Protein AF-A0A8T7KW80-F1 (afdb_monomer)

Radius of gyration: 25.17 Å; Cα contacts (8 Å, |Δi|>4): 7; chains: 1; bounding box: 38×26×84 Å

Foldseek 3Di:
DDDDPDPPCDPVNVVVVVVVVVCVVVVVVVVCVVCVCVVCVVVVNPPPPPPPPDDPPDD

Secondary structure (DSSP, 8-state):
---PPP----HHHHHHHHHHHHHHHHHHHHHHHHTHHHHHHHTT-----TT-SSS----

Solvent-accessible surface area (backbone atoms only — not comparable to full-atom values): 3909 Å² total; per-residue (Å²): 134,87,80,76,76,75,89,63,63,52,80,68,54,48,53,49,54,52,51,51,52,50,52,50,53,52,50,49,53,50,52,50,63,75,39,44,69,59,56,35,49,75,71,70,44,73,78,78,67,94,82,76,87,86,80,91,84,84,133

Mean predicted aligned error: 12.65 Å

Sequence (59 aa):
MYFAPLPYLDPGSGSFLIQLLLAALLGLGVAVRASWTKIKGWFGIKPKNDNEDDDDEAK

Structure (mmCIF, N/CA/C/O backbone):
data_AF-A0A8T7KW80-F1
#
_entry.id   AF-A0A8T7KW80-F1
#
loop_
_atom_site.group_PDB
_atom_site.id
_atom_site.type_symbol
_atom_site.label_atom_id
_atom_site.label_alt_id
_atom_site.label_comp_id
_atom_site.label_asym_id
_atom_site.label_entity_id
_atom_site.label_seq_id
_atom_site.pdbx_PDB_ins_code
_atom_site.Cartn_x
_atom_site.Cartn_y
_atom_site.Cartn_z
_atom_site.occupancy
_atom_site.B_iso_or_equiv
_atom_site.auth_seq_id
_atom_site.auth_comp_id
_atom_site.auth_asym_id
_atom_site.auth_atom_id
_atom_site.pdbx_PDB_model_num
ATOM 1 N N . MET A 1 1 ? 18.130 -19.347 -38.978 1.00 56.91 1 MET A N 1
ATOM 2 C CA . MET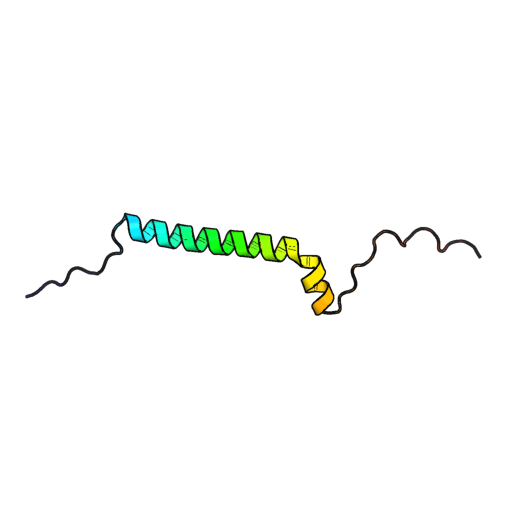 A 1 1 ? 17.623 -19.380 -37.589 1.00 56.91 1 MET A CA 1
ATOM 3 C C . MET A 1 1 ? 16.912 -18.066 -37.321 1.00 56.91 1 MET A C 1
ATOM 5 O O . MET A 1 1 ? 17.562 -17.033 -37.389 1.00 56.91 1 MET A O 1
ATOM 9 N N . TYR A 1 2 ? 15.599 -18.091 -37.090 1.00 62.25 2 TYR A N 1
ATOM 10 C CA . TYR A 1 2 ? 14.863 -16.916 -36.622 1.00 62.25 2 TYR A CA 1
ATOM 11 C C . TYR A 1 2 ? 15.115 -16.773 -35.119 1.00 62.25 2 TYR A C 1
ATOM 13 O O . TYR A 1 2 ? 14.629 -17.581 -34.333 1.00 62.25 2 TYR A O 1
ATOM 21 N N . PHE A 1 3 ? 15.911 -15.781 -34.728 1.00 70.75 3 PHE A N 1
ATOM 22 C CA . PHE A 1 3 ? 15.985 -15.345 -33.338 1.00 70.75 3 PHE A CA 1
ATOM 23 C C . PHE A 1 3 ? 14.759 -14.474 -33.073 1.00 70.75 3 PHE A C 1
ATOM 25 O O . PHE A 1 3 ? 14.700 -13.332 -33.522 1.00 70.75 3 PHE A O 1
ATOM 32 N N . ALA A 1 4 ? 13.758 -15.024 -32.388 1.00 73.12 4 ALA A N 1
ATOM 33 C CA . ALA A 1 4 ? 12.710 -14.200 -31.810 1.00 73.12 4 ALA A CA 1
ATOM 34 C C . ALA A 1 4 ? 13.329 -13.439 -30.623 1.00 73.12 4 ALA A C 1
ATOM 36 O O . ALA A 1 4 ? 13.868 -14.092 -29.723 1.00 73.12 4 ALA A O 1
ATOM 37 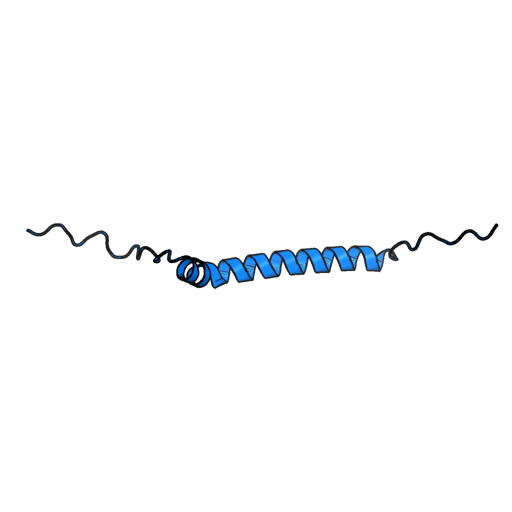N N . PRO A 1 5 ? 13.317 -12.093 -30.612 1.00 72.62 5 PRO A N 1
ATOM 38 C CA . PRO A 1 5 ? 13.748 -11.353 -29.439 1.00 72.62 5 PRO A CA 1
ATOM 39 C C . PRO A 1 5 ? 12.853 -11.759 -28.269 1.00 72.62 5 PRO A C 1
ATOM 41 O O . PRO A 1 5 ? 11.639 -11.908 -28.429 1.00 72.62 5 PRO A O 1
ATOM 44 N N . LEU A 1 6 ? 13.456 -11.967 -27.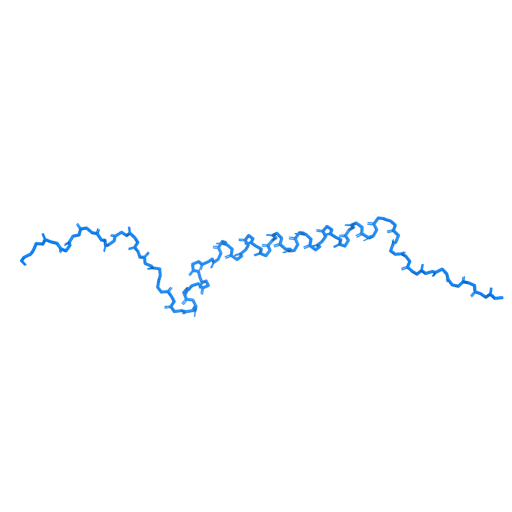096 1.00 72.56 6 LEU A N 1
ATOM 45 C CA . LEU A 1 6 ? 12.676 -12.132 -25.877 1.00 72.56 6 LEU A CA 1
ATOM 46 C C . LEU A 1 6 ? 11.734 -10.925 -25.779 1.00 72.56 6 LEU A C 1
ATOM 48 O O . LEU A 1 6 ? 12.202 -9.807 -26.023 1.00 72.56 6 LEU A O 1
ATOM 52 N N . PRO A 1 7 ? 10.444 -11.116 -25.453 1.00 71.75 7 PRO A N 1
ATOM 53 C CA . PRO A 1 7 ? 9.530 -10.016 -25.191 1.00 71.75 7 PRO A CA 1
ATOM 54 C C . PRO A 1 7 ? 9.958 -9.368 -23.871 1.00 71.75 7 PRO A C 1
ATOM 56 O O . PRO A 1 7 ? 9.377 -9.592 -22.812 1.00 71.75 7 PRO A O 1
ATOM 59 N N . TYR A 1 8 ? 11.065 -8.632 -23.927 1.00 66.19 8 TYR A N 1
ATOM 60 C CA . TYR A 1 8 ? 11.531 -7.788 -22.857 1.00 66.19 8 TYR A CA 1
ATOM 61 C C . TYR A 1 8 ? 10.497 -6.684 -22.765 1.00 66.19 8 TYR A C 1
ATOM 63 O O . TYR A 1 8 ? 10.192 -6.021 -23.758 1.00 66.19 8 TYR A O 1
ATOM 71 N N . LEU A 1 9 ? 9.905 -6.553 -21.585 1.00 68.00 9 LEU A N 1
ATOM 72 C CA . LEU A 1 9 ? 9.130 -5.378 -21.242 1.00 68.00 9 LEU A CA 1
ATOM 73 C C . LEU A 1 9 ? 10.037 -4.192 -21.564 1.00 68.00 9 LEU A C 1
ATOM 75 O O . LEU A 1 9 ? 11.069 -4.030 -20.916 1.00 68.00 9 LEU A O 1
ATOM 79 N N . ASP A 1 10 ? 9.699 -3.454 -22.625 1.00 73.12 10 ASP A N 1
ATOM 80 C CA . ASP A 1 10 ? 10.441 -2.276 -23.072 1.00 73.12 10 ASP A CA 1
ATOM 81 C C . ASP A 1 10 ? 10.800 -1.447 -21.827 1.00 73.12 10 ASP A C 1
ATOM 83 O O . ASP A 1 10 ? 9.953 -1.371 -20.931 1.00 73.12 10 ASP A O 1
ATOM 87 N N . PRO A 1 11 ? 12.020 -0.906 -21.673 1.00 67.88 11 PRO A N 1
ATOM 88 C CA . PRO A 1 11 ? 12.523 -0.391 -20.394 1.00 67.88 11 PRO A CA 1
ATOM 89 C C . PRO A 1 11 ? 11.559 0.543 -19.632 1.00 67.88 11 PRO A C 1
ATOM 91 O O . PRO A 1 11 ? 11.577 0.557 -18.403 1.00 67.88 11 PRO A O 1
ATOM 94 N N . GLY A 1 12 ? 10.658 1.258 -20.321 1.00 74.81 12 GLY A N 1
ATOM 95 C CA . GLY A 1 12 ? 9.573 2.025 -19.689 1.00 74.81 12 GLY A CA 1
ATOM 96 C C . GLY A 1 12 ? 8.392 1.199 -19.138 1.00 74.81 12 GLY A C 1
ATOM 97 O O . GLY A 1 12 ? 7.826 1.540 -18.100 1.00 74.81 12 GLY A O 1
ATOM 98 N N . SER A 1 13 ? 8.029 0.088 -19.781 1.00 77.25 13 SER A N 1
ATOM 99 C CA . SER A 1 13 ? 6.923 -0.802 -19.385 1.00 77.25 13 SER A CA 1
ATOM 100 C C . SER A 1 13 ? 7.218 -1.571 -18.093 1.00 77.25 13 SER A C 1
ATOM 102 O O . SER A 1 13 ? 6.320 -1.778 -17.276 1.00 77.25 13 SER A O 1
ATOM 104 N N . GLY A 1 14 ? 8.478 -1.960 -17.870 1.00 82.38 14 GLY A N 1
ATOM 105 C CA . GLY A 1 14 ? 8.896 -2.616 -16.626 1.00 82.38 14 GLY A CA 1
ATOM 106 C C . GLY A 1 14 ? 8.715 -1.713 -15.399 1.00 82.38 14 GLY A C 1
ATOM 107 O O . GLY A 1 14 ? 8.138 -2.133 -14.395 1.00 82.38 14 GLY A O 1
ATOM 108 N N . SER A 1 15 ? 9.135 -0.446 -15.495 1.00 88.25 15 SER A N 1
ATOM 109 C CA . SER A 1 15 ? 8.963 0.539 -14.418 1.00 88.25 15 SER A CA 1
ATOM 110 C C . SER A 1 15 ? 7.495 0.862 -14.144 1.00 88.25 15 SER A C 1
ATOM 112 O O . SER A 1 15 ? 7.110 0.969 -12.980 1.00 88.25 15 SER A O 1
ATOM 114 N N . PHE A 1 16 ? 6.665 0.955 -15.186 1.00 89.00 16 PHE A N 1
ATOM 115 C CA . PHE A 1 16 ? 5.230 1.202 -15.038 1.00 89.00 16 PHE A CA 1
ATOM 116 C C . PHE A 1 16 ? 4.525 0.088 -14.252 1.00 89.00 16 PHE A C 1
ATOM 118 O O . PHE A 1 16 ? 3.713 0.369 -13.371 1.00 89.00 16 PHE A O 1
ATOM 125 N N . LEU A 1 17 ? 4.873 -1.179 -14.506 1.00 90.38 17 LEU A N 1
ATOM 126 C CA . LEU A 1 17 ? 4.298 -2.308 -13.773 1.00 90.38 17 LEU A CA 1
ATOM 127 C C . LEU A 1 17 ? 4.647 -2.257 -12.279 1.00 90.38 17 LEU A C 1
ATOM 129 O O . LEU A 1 17 ? 3.780 -2.469 -11.431 1.00 90.38 17 LEU A O 1
ATOM 133 N N . ILE A 1 18 ? 5.900 -1.927 -11.950 1.00 92.56 18 ILE A N 1
ATOM 134 C CA . ILE A 1 18 ? 6.336 -1.763 -10.556 1.00 92.56 18 ILE A CA 1
ATOM 135 C C . ILE A 1 18 ? 5.611 -0.579 -9.904 1.00 92.56 18 ILE A C 1
ATOM 137 O O . ILE A 1 18 ? 5.143 -0.700 -8.775 1.00 92.56 18 ILE A O 1
ATOM 141 N N . GLN A 1 19 ? 5.459 0.545 -10.605 1.00 94.31 19 GLN A N 1
ATOM 142 C CA . GLN A 1 19 ? 4.712 1.702 -10.105 1.00 94.31 19 GLN A CA 1
ATOM 143 C C . GLN A 1 19 ? 3.243 1.371 -9.830 1.00 94.31 19 GLN A C 1
ATOM 145 O O . GLN A 1 19 ? 2.724 1.754 -8.785 1.00 94.31 19 GLN A O 1
ATOM 150 N N . LEU A 1 20 ? 2.584 0.630 -10.725 1.00 96.12 20 LEU A N 1
ATOM 151 C CA . LEU A 1 20 ? 1.201 0.195 -10.540 1.00 96.12 20 LEU A CA 1
ATOM 152 C C . LEU A 1 20 ? 1.068 -0.727 -9.322 1.00 96.12 20 LEU A C 1
ATOM 154 O O . LEU A 1 20 ? 0.153 -0.560 -8.517 1.00 96.12 20 LEU A O 1
ATOM 158 N N . LEU A 1 21 ? 2.009 -1.660 -9.153 1.00 97.12 21 LEU A N 1
ATOM 159 C CA . LEU A 1 21 ? 2.043 -2.553 -7.999 1.00 97.12 21 LEU A CA 1
ATOM 160 C C . LEU A 1 21 ? 2.230 -1.768 -6.693 1.00 97.12 21 LEU A C 1
ATOM 162 O O . LEU A 1 21 ? 1.491 -1.981 -5.734 1.00 97.12 21 LEU A O 1
ATOM 166 N N . LEU A 1 22 ? 3.170 -0.821 -6.666 1.00 98.00 22 LEU A N 1
ATOM 167 C CA . LEU A 1 22 ? 3.400 0.047 -5.511 1.00 98.00 22 LEU A CA 1
ATOM 168 C C . LEU A 1 22 ? 2.170 0.907 -5.197 1.00 98.00 22 LEU A C 1
ATOM 170 O O . LEU A 1 22 ? 1.759 0.981 -4.041 1.00 98.00 22 LEU A O 1
ATOM 174 N N . ALA A 1 23 ? 1.547 1.512 -6.210 1.00 98.00 23 ALA A N 1
ATOM 175 C CA . ALA A 1 23 ? 0.334 2.306 -6.045 1.00 98.00 23 ALA A CA 1
ATOM 176 C C . ALA A 1 23 ? -0.827 1.464 -5.493 1.00 98.00 23 ALA A C 1
ATOM 178 O O . ALA A 1 23 ? -1.529 1.912 -4.587 1.00 98.00 23 ALA A O 1
ATOM 179 N N . ALA A 1 24 ? -0.997 0.233 -5.981 1.00 98.06 24 ALA A N 1
ATOM 180 C CA . ALA A 1 24 ? -2.012 -0.690 -5.485 1.00 98.06 24 ALA A CA 1
ATOM 181 C C . ALA A 1 24 ? -1.762 -1.084 -4.020 1.00 98.06 24 ALA A C 1
ATOM 183 O O . ALA A 1 24 ? -2.685 -1.035 -3.209 1.00 98.06 24 ALA A O 1
ATOM 184 N N . LEU A 1 25 ? -0.518 -1.418 -3.659 1.00 98.31 25 LEU A N 1
ATOM 185 C CA . LEU A 1 25 ? -0.143 -1.768 -2.285 1.00 98.31 25 LEU A CA 1
ATOM 186 C C . LEU A 1 25 ? -0.358 -0.603 -1.314 1.00 98.31 25 LEU A C 1
ATOM 188 O O . LEU A 1 25 ? -0.953 -0.782 -0.251 1.00 98.31 25 LEU A O 1
ATOM 192 N N . LEU A 1 26 ? 0.090 0.596 -1.688 1.00 98.25 26 LEU A N 1
ATOM 193 C CA . LEU A 1 26 ? -0.095 1.804 -0.886 1.00 98.25 26 LEU A CA 1
ATOM 194 C C . LEU A 1 26 ? -1.578 2.164 -0.755 1.00 98.25 26 LEU A C 1
ATOM 196 O O . LEU A 1 26 ? -2.053 2.413 0.353 1.00 98.25 26 LEU A O 1
ATOM 200 N N . GLY A 1 27 ? -2.321 2.141 -1.864 1.00 97.69 27 GLY A N 1
ATOM 201 C CA . GLY A 1 27 ? -3.756 2.411 -1.878 1.00 97.69 27 GLY A CA 1
ATOM 202 C C . GLY A 1 27 ? -4.533 1.435 -0.998 1.00 97.69 27 GLY A C 1
ATOM 203 O O . GLY A 1 27 ? -5.351 1.862 -0.182 1.00 97.69 27 GLY A O 1
ATOM 204 N N . LEU A 1 28 ? -4.227 0.138 -1.089 1.00 97.50 28 LEU A N 1
ATOM 205 C CA . LEU A 1 28 ? -4.835 -0.888 -0.244 1.00 97.50 28 LEU A CA 1
ATOM 206 C C . LEU A 1 28 ? -4.480 -0.683 1.233 1.00 97.50 28 LEU A C 1
ATOM 208 O O . LEU A 1 28 ? -5.368 -0.718 2.080 1.00 97.50 28 LEU A O 1
ATOM 212 N N . GLY A 1 29 ? -3.211 -0.411 1.548 1.00 97.00 29 GLY A N 1
ATOM 213 C CA . GLY A 1 29 ? -2.767 -0.147 2.917 1.00 97.00 29 GLY A CA 1
ATOM 214 C C . GLY A 1 29 ? -3.496 1.041 3.553 1.00 97.00 29 GLY A C 1
ATOM 215 O O . GLY A 1 29 ? -3.978 0.946 4.685 1.00 97.00 29 GLY A O 1
ATOM 216 N N . VAL A 1 30 ? -3.651 2.141 2.810 1.00 97.06 30 VAL A N 1
ATOM 217 C CA . VAL A 1 30 ? -4.407 3.319 3.263 1.00 97.06 30 VAL A CA 1
ATOM 218 C C . VAL A 1 30 ? -5.894 2.997 3.415 1.00 97.06 30 VAL A C 1
ATOM 220 O O . VAL A 1 30 ? -6.482 3.339 4.439 1.00 97.06 30 VAL A O 1
ATOM 223 N N . ALA A 1 31 ? -6.502 2.305 2.449 1.00 95.81 31 ALA A N 1
ATOM 224 C CA . ALA A 1 31 ? -7.919 1.945 2.493 1.00 95.81 31 ALA A CA 1
ATOM 225 C C . ALA A 1 31 ? -8.256 1.027 3.681 1.00 95.81 31 ALA A C 1
ATOM 227 O O . ALA A 1 31 ? -9.254 1.249 4.375 1.00 95.81 31 ALA A O 1
ATOM 228 N N . VAL A 1 32 ? -7.399 0.037 3.958 1.00 95.44 32 VAL A N 1
ATOM 229 C CA . VAL A 1 32 ? -7.513 -0.857 5.120 1.00 95.44 32 VAL A CA 1
ATOM 230 C C . VAL A 1 32 ? -7.377 -0.066 6.416 1.00 95.44 32 VAL A C 1
ATOM 232 O O . VAL A 1 32 ? -8.220 -0.204 7.303 1.00 95.44 32 VAL A O 1
ATOM 235 N N . ARG A 1 33 ? -6.370 0.811 6.523 1.00 93.19 33 ARG A N 1
ATOM 236 C CA . ARG A 1 33 ? -6.170 1.653 7.711 1.00 93.19 33 ARG A CA 1
ATOM 237 C C . ARG A 1 33 ? -7.358 2.584 7.960 1.00 93.19 33 ARG A C 1
ATOM 239 O O . ARG A 1 33 ? -7.819 2.683 9.093 1.00 93.19 33 ARG A O 1
ATOM 246 N N . ALA A 1 34 ? -7.882 3.229 6.919 1.00 94.06 34 ALA A N 1
ATOM 247 C CA . ALA A 1 34 ? -9.047 4.107 7.019 1.00 94.06 34 ALA A CA 1
ATOM 248 C C . ALA A 1 34 ? -10.324 3.342 7.410 1.00 94.06 34 ALA A C 1
ATOM 250 O O . ALA A 1 34 ? -11.182 3.865 8.120 1.00 94.06 34 ALA A O 1
ATOM 251 N N . SER A 1 35 ? -10.441 2.083 6.982 1.00 93.38 35 SER A N 1
ATOM 252 C CA . SER A 1 35 ? -11.612 1.238 7.240 1.00 93.38 35 SER A CA 1
ATOM 253 C C . SER A 1 35 ? -11.464 0.331 8.465 1.00 93.38 35 SER A C 1
ATOM 255 O O . SER A 1 35 ? -12.360 -0.472 8.723 1.00 93.38 35 SER A O 1
ATOM 257 N N . TRP A 1 36 ? -10.390 0.465 9.252 1.00 89.94 36 TRP A N 1
ATOM 258 C CA . TRP A 1 36 ? -10.056 -0.445 10.356 1.00 89.94 36 TRP A CA 1
ATOM 259 C C . TRP A 1 36 ? -11.202 -0.623 11.359 1.00 89.94 36 TRP A C 1
ATOM 261 O O . TRP A 1 36 ? -11.470 -1.731 11.814 1.00 89.94 36 TRP A O 1
ATOM 271 N N . THR A 1 37 ? -11.946 0.444 11.664 1.00 86.00 37 THR A N 1
ATOM 272 C CA . THR A 1 37 ? -13.118 0.390 12.556 1.00 86.00 37 THR A CA 1
ATOM 273 C C . THR A 1 37 ? -14.265 -0.436 11.972 1.00 86.00 37 THR A C 1
ATOM 275 O O . THR A 1 37 ? -14.882 -1.214 12.695 1.00 86.00 37 THR A O 1
ATOM 278 N N . LYS A 1 38 ? -14.528 -0.322 10.663 1.00 87.81 38 LYS A N 1
ATOM 279 C CA . LYS A 1 38 ? -15.563 -1.120 9.986 1.00 87.81 38 LYS A CA 1
ATOM 280 C C . LYS A 1 38 ? -15.161 -2.592 9.902 1.00 87.81 38 LYS A C 1
ATOM 282 O O . LYS A 1 38 ? -15.978 -3.456 10.198 1.00 87.81 38 LYS A O 1
ATOM 287 N N . ILE A 1 39 ? -13.895 -2.859 9.570 1.00 89.19 39 ILE A N 1
ATOM 288 C CA . ILE A 1 39 ? -13.329 -4.215 9.509 1.00 89.19 39 ILE A CA 1
ATOM 289 C C . ILE A 1 39 ? -13.436 -4.887 10.883 1.00 89.19 39 ILE A C 1
ATOM 291 O O . ILE A 1 39 ? -13.969 -5.987 10.985 1.00 89.19 39 ILE A O 1
ATOM 295 N N . LYS A 1 40 ? -13.022 -4.201 11.957 1.00 86.19 40 LYS A N 1
ATOM 296 C CA . LYS A 1 40 ? -13.184 -4.695 13.335 1.00 86.19 40 LYS A CA 1
ATOM 297 C C . LYS A 1 40 ? -14.651 -4.970 13.685 1.00 86.19 40 LYS A C 1
ATOM 299 O O . LYS A 1 40 ? -14.944 -6.021 14.245 1.00 86.19 40 LYS A O 1
ATOM 304 N N . GLY A 1 41 ? -15.567 -4.083 13.290 1.00 87.44 41 GLY A N 1
ATOM 305 C CA . GLY A 1 41 ? -17.003 -4.268 13.507 1.00 87.44 41 GLY A CA 1
ATOM 306 C C . GLY A 1 41 ? -17.582 -5.500 12.801 1.00 87.44 41 GLY A C 1
ATOM 307 O O . GLY A 1 41 ? -18.372 -6.225 13.399 1.00 87.44 41 GLY A O 1
ATOM 308 N N . TRP A 1 42 ? -17.155 -5.793 11.568 1.00 87.94 42 TRP A N 1
ATOM 309 C CA . TRP A 1 42 ? -17.565 -7.009 10.845 1.00 87.94 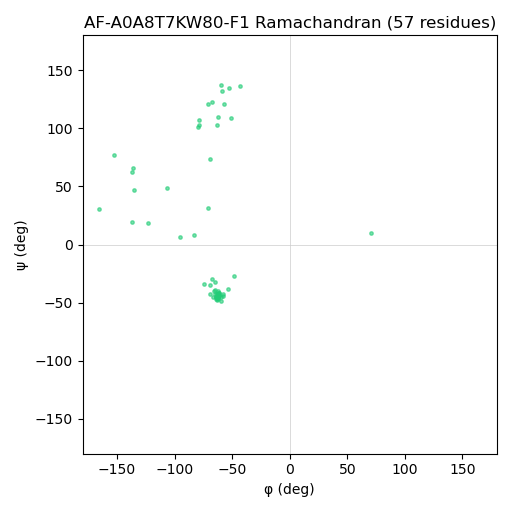42 TRP A CA 1
ATOM 310 C C . TRP A 1 42 ? -17.026 -8.294 11.479 1.00 87.94 42 TRP A C 1
ATOM 312 O O . TRP A 1 42 ? -17.687 -9.325 11.425 1.00 87.94 42 TRP A O 1
ATOM 322 N N . PHE A 1 43 ? -15.863 -8.225 12.128 1.00 89.19 43 PHE A N 1
ATOM 323 C CA . PHE A 1 43 ? -15.290 -9.330 12.901 1.00 89.19 43 PHE A CA 1
ATOM 324 C C . PHE A 1 43 ? -15.855 -9.435 14.331 1.00 89.19 43 PHE A C 1
ATOM 326 O O . PHE A 1 43 ? -15.352 -10.216 15.133 1.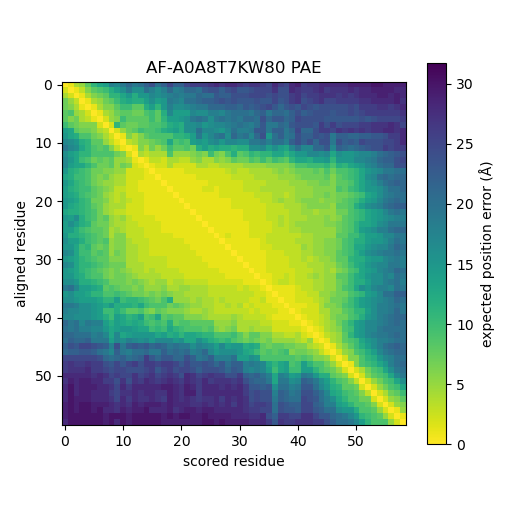00 89.19 43 PHE A O 1
ATOM 333 N N . GLY A 1 44 ? -16.890 -8.657 14.673 1.00 83.44 44 GLY A N 1
ATOM 334 C CA . GLY A 1 44 ? -17.509 -8.672 16.003 1.00 83.44 44 GLY A CA 1
ATOM 335 C C . GLY A 1 44 ? -16.631 -8.075 17.108 1.00 83.44 44 GLY A C 1
ATOM 336 O O . GLY A 1 44 ? -16.974 -8.163 18.286 1.00 83.44 44 GLY A O 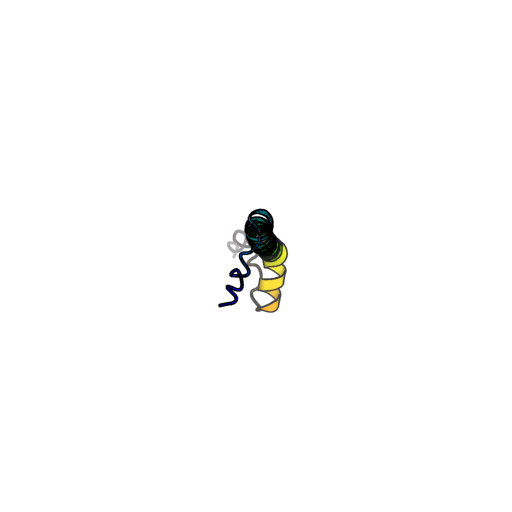1
ATOM 337 N N . ILE A 1 45 ? -15.515 -7.438 16.745 1.00 80.06 45 ILE A N 1
ATOM 338 C CA . ILE A 1 45 ? -14.630 -6.748 17.679 1.00 80.06 45 ILE A CA 1
ATOM 339 C C . ILE A 1 45 ? -15.269 -5.389 17.968 1.00 80.06 45 ILE A C 1
ATOM 341 O O . ILE A 1 45 ? -15.184 -4.464 17.153 1.00 80.06 45 ILE A O 1
ATOM 345 N N . LYS A 1 46 ? -15.929 -5.259 19.127 1.00 76.38 46 LYS A N 1
ATOM 346 C CA . LYS A 1 46 ? -16.388 -3.947 19.600 1.00 76.38 46 LYS A CA 1
ATOM 347 C C . LYS A 1 46 ? -15.172 -3.028 19.744 1.00 76.38 46 LYS A C 1
ATOM 349 O O . LYS A 1 46 ? -14.173 -3.453 20.331 1.00 76.38 46 LYS A O 1
ATOM 354 N N . PRO A 1 47 ? -15.219 -1.786 19.232 1.00 68.69 47 PRO A N 1
ATOM 355 C CA . PRO A 1 47 ? -14.240 -0.795 19.644 1.00 68.69 47 PRO A CA 1
ATOM 356 C C . PRO A 1 47 ? -14.348 -0.671 21.167 1.00 68.69 47 PRO A C 1
ATOM 358 O O . PRO A 1 47 ? -15.432 -0.393 21.677 1.00 68.69 47 PRO A O 1
ATOM 361 N N . LYS A 1 48 ? -13.256 -0.941 21.894 1.00 66.56 48 LYS A N 1
ATOM 362 C CA . LYS A 1 48 ? -13.161 -0.515 23.289 1.00 66.56 48 LYS A CA 1
ATOM 363 C C . LYS A 1 48 ? -13.222 1.008 23.219 1.00 66.56 48 LYS A C 1
ATO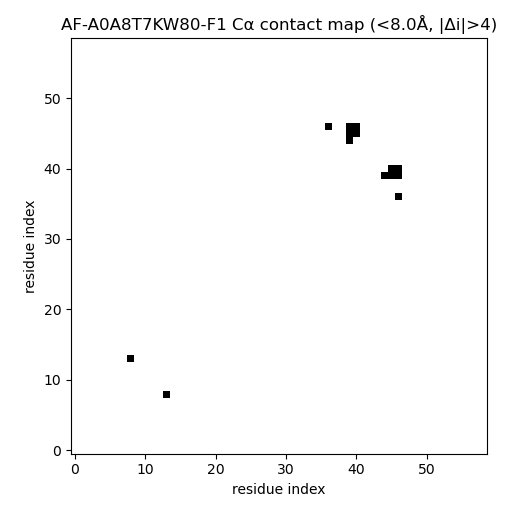M 365 O O . LYS A 1 48 ? -12.367 1.634 22.592 1.00 66.56 48 LYS A O 1
ATOM 370 N N . ASN A 1 49 ? -14.331 1.574 23.684 1.00 61.47 49 ASN A N 1
ATOM 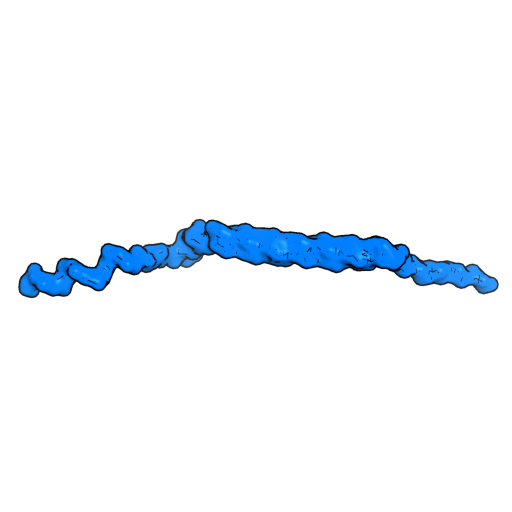371 C CA . ASN A 1 49 ? -14.383 2.993 23.966 1.00 61.47 49 ASN A CA 1
ATOM 372 C C . ASN A 1 49 ? -13.362 3.191 25.084 1.00 61.47 49 ASN A C 1
ATOM 374 O O . ASN A 1 49 ? -13.648 2.856 26.226 1.00 61.47 49 ASN A O 1
ATOM 378 N N . ASP A 1 50 ? -12.182 3.717 24.770 1.00 58.41 50 ASP A N 1
ATOM 379 C CA . ASP A 1 50 ? -11.206 4.153 25.780 1.00 58.41 50 ASP A CA 1
ATOM 380 C C . ASP A 1 50 ? -11.697 5.435 26.507 1.00 58.41 50 ASP A C 1
ATOM 382 O O . ASP A 1 50 ? -10.907 6.287 26.887 1.00 58.41 50 ASP A O 1
ATOM 386 N N . ASN A 1 51 ? -13.018 5.598 26.664 1.00 54.22 51 ASN A N 1
ATOM 387 C CA . ASN A 1 51 ? -13.682 6.682 27.394 1.00 54.22 51 ASN A CA 1
ATOM 388 C C . ASN A 1 51 ? -14.594 6.140 28.516 1.00 54.22 51 ASN A C 1
ATOM 390 O O . ASN A 1 51 ? -15.493 6.848 28.954 1.00 54.22 51 ASN A O 1
ATOM 394 N N . GLU A 1 52 ? -14.418 4.888 28.947 1.00 53.78 52 GLU A N 1
ATOM 395 C CA . GLU A 1 52 ? -15.229 4.262 30.007 1.00 53.78 52 GLU A CA 1
ATOM 396 C C . GLU A 1 52 ? -14.348 3.489 31.004 1.00 53.78 52 GLU A C 1
ATOM 398 O O . GLU A 1 52 ? -14.631 2.344 31.321 1.00 53.78 52 GLU A O 1
ATOM 403 N N . ASP A 1 53 ? -13.256 4.092 31.476 1.00 51.16 53 ASP A N 1
ATOM 404 C CA . ASP A 1 53 ? -12.475 3.563 32.606 1.00 51.16 53 ASP A CA 1
ATOM 405 C C . ASP A 1 53 ? -12.087 4.733 33.543 1.00 51.16 53 ASP A C 1
ATOM 407 O O . ASP A 1 53 ? -10.906 5.044 33.646 1.00 51.16 53 ASP A O 1
A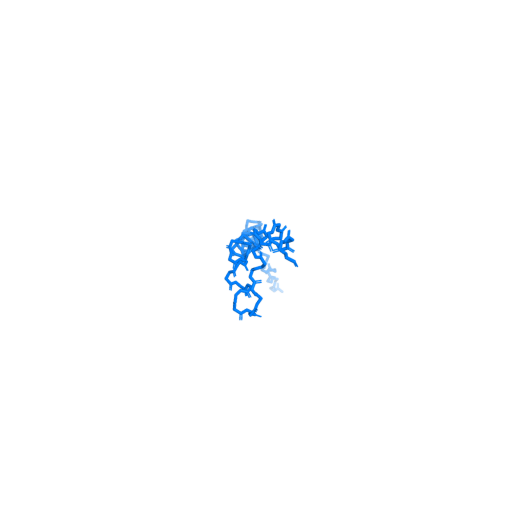TOM 411 N N . ASP A 1 54 ? -13.071 5.426 34.153 1.00 52.84 54 ASP A N 1
ATOM 412 C CA . ASP A 1 54 ? -12.845 6.273 35.354 1.00 52.84 54 ASP A CA 1
ATOM 413 C C . ASP A 1 54 ? -14.130 6.716 36.120 1.00 52.84 54 ASP A C 1
ATOM 415 O O . ASP A 1 54 ? -14.134 7.771 36.739 1.00 52.84 54 ASP A O 1
ATOM 419 N N . ASP A 1 55 ? -15.228 5.939 36.128 1.00 49.94 55 ASP A N 1
ATOM 420 C CA . ASP A 1 55 ? -16.424 6.270 36.950 1.00 49.94 55 ASP A CA 1
ATOM 421 C C . ASP A 1 55 ? -17.059 5.061 37.686 1.00 49.94 55 ASP A C 1
ATOM 423 O O . ASP A 1 55 ? -18.197 5.134 38.149 1.00 49.94 55 ASP A O 1
ATOM 427 N N . ASP A 1 56 ? -16.323 3.957 37.873 1.00 54.22 56 ASP A N 1
ATOM 428 C CA . ASP A 1 56 ? -16.757 2.808 38.693 1.00 54.22 56 ASP A CA 1
ATOM 429 C C . ASP A 1 56 ? -15.999 2.733 40.039 1.00 54.22 56 ASP A C 1
ATOM 431 O O . ASP A 1 56 ? -15.517 1.680 40.451 1.00 54.22 56 ASP A O 1
ATOM 435 N N . GLU A 1 57 ? -15.906 3.852 40.768 1.00 52.47 57 GLU A N 1
ATOM 436 C CA . GLU A 1 57 ? -15.546 3.834 42.197 1.00 52.47 57 GLU A CA 1
ATOM 437 C C . GLU A 1 57 ? -16.436 4.786 43.018 1.00 52.47 57 GLU A C 1
ATOM 439 O O . GLU A 1 57 ? -16.001 5.785 43.585 1.00 52.47 57 GLU A O 1
ATOM 444 N N . ALA A 1 58 ? -17.734 4.469 43.089 1.00 57.34 58 ALA A N 1
ATOM 445 C CA . ALA A 1 58 ? -18.618 4.982 44.136 1.00 57.34 58 ALA A CA 1
ATOM 446 C C . ALA A 1 58 ? -19.797 4.032 44.422 1.00 57.34 58 ALA A C 1
ATOM 448 O O . ALA A 1 58 ? -20.932 4.315 44.030 1.00 57.34 58 ALA A O 1
ATOM 449 N N . LYS A 1 59 ? -19.552 2.938 45.160 1.00 40.31 59 LYS A N 1
ATOM 450 C CA . LYS A 1 59 ? -20.387 2.541 46.315 1.00 40.31 59 LYS A CA 1
ATOM 451 C C . LYS A 1 59 ? -19.844 1.362 47.110 1.00 40.31 59 LYS A C 1
ATOM 453 O O . LYS A 1 59 ? -19.540 0.323 46.492 1.00 40.31 59 LYS A O 1
#

pLDDT: mean 78.88, std 16.32, range [40.31, 98.31]